Protein AF-A0A9P9CA03-F1 (afdb_monomer_lite)

Secondary structure (DSSP, 8-state):
--S-HHHHHHH-HHHHHHHHHH-SSHHHHSTT-TT-GGGS--SSS---------------S--TT--SS-----SS---------PBPTTSSBP-----PPPGGGHHHHHHHHHH-TTT---TTS-TTTTT-----HHHHHHHHHHH-----

pLDDT: mean 77.05, std 15.57, range [39.84, 95.94]

Sequence (152 aa):
DWPDNESLMDHCGPEWQDFVNLLPCPSLTRSDGSLNMSHMPIASTAKFEPQPSISYVCITLDIQTKGTVRLRMDVLYTISIMQYASNLPDGTKGGAVWDVFMRQDVPKLRKFMRQSKALRTGKTKDPITEQSHYISSDLICALHDSKGIRPY

Structure (mmCIF, N/CA/C/O backbone):
data_AF-A0A9P9CA03-F1
#
_entry.id   AF-A0A9P9CA03-F1
#
loop_
_atom_site.group_PDB
_atom_site.id
_atom_site.type_symbol
_atom_site.label_atom_id
_atom_site.label_alt_id
_atom_site.label_comp_id
_atom_site.label_asym_id
_atom_site.label_entity_id
_atom_site.label_seq_id
_atom_site.pdbx_PDB_ins_code
_atom_site.Cartn_x
_atom_site.Cartn_y
_atom_site.Cartn_z
_atom_site.occupancy
_atom_site.B_iso_or_equiv
_atom_site.auth_seq_id
_atom_site.auth_comp_id
_atom_site.auth_asym_id
_atom_site.auth_atom_id
_atom_site.pdbx_PDB_model_num
ATOM 1 N N . ASP A 1 1 ? 15.374 2.381 4.016 1.00 56.56 1 ASP A N 1
ATOM 2 C CA . ASP A 1 1 ? 15.480 2.091 2.579 1.00 56.56 1 ASP A CA 1
ATOM 3 C C . ASP A 1 1 ? 16.944 1.880 2.264 1.00 56.56 1 ASP A C 1
ATOM 5 O O . ASP A 1 1 ? 17.760 2.616 2.793 1.00 56.56 1 ASP A O 1
ATOM 9 N N . TRP A 1 2 ? 17.279 0.789 1.586 1.00 55.16 2 TRP A N 1
ATOM 10 C CA . TRP A 1 2 ? 18.653 0.445 1.211 1.00 55.16 2 TRP A CA 1
ATOM 11 C C . TRP A 1 2 ? 18.587 -0.289 -0.133 1.00 55.16 2 TRP A C 1
ATOM 13 O O . TRP A 1 2 ? 17.789 -1.230 -0.225 1.00 55.16 2 TRP A O 1
ATOM 23 N N . PRO A 1 3 ? 19.402 0.057 -1.146 1.00 58.31 3 PRO A N 1
ATOM 24 C CA . PRO A 1 3 ? 20.380 1.152 -1.175 1.00 58.31 3 PRO A CA 1
ATOM 25 C C . PRO A 1 3 ? 19.739 2.540 -1.043 1.00 58.31 3 PRO A C 1
ATOM 27 O O . PRO A 1 3 ? 18.543 2.693 -1.291 1.00 58.31 3 PRO A O 1
ATOM 30 N N . ASP A 1 4 ? 20.529 3.541 -0.655 1.00 61.12 4 ASP A N 1
ATOM 31 C CA . ASP A 1 4 ? 20.095 4.940 -0.731 1.00 61.12 4 ASP A CA 1
ATOM 32 C C . ASP A 1 4 ? 19.839 5.321 -2.201 1.00 61.12 4 ASP A C 1
ATOM 34 O O . ASP A 1 4 ? 20.507 4.820 -3.106 1.00 61.12 4 ASP A O 1
ATOM 38 N N . ASN A 1 5 ? 18.871 6.203 -2.464 1.00 56.81 5 ASN A N 1
ATOM 39 C CA . ASN A 1 5 ? 18.406 6.496 -3.831 1.00 56.81 5 ASN A CA 1
ATOM 40 C C . ASN A 1 5 ? 19.532 6.977 -4.769 1.00 56.81 5 ASN A C 1
ATOM 42 O O . ASN A 1 5 ? 19.585 6.555 -5.922 1.00 56.81 5 ASN A O 1
ATOM 46 N N . GLU A 1 6 ? 20.455 7.805 -4.263 1.00 56.81 6 GLU A N 1
ATOM 47 C CA . GLU A 1 6 ? 21.651 8.246 -5.004 1.00 56.81 6 GLU A CA 1
ATOM 48 C C . GLU A 1 6 ? 22.592 7.068 -5.299 1.00 56.81 6 GLU A C 1
ATOM 50 O O . GLU A 1 6 ? 23.147 6.948 -6.386 1.00 56.81 6 GLU A O 1
ATOM 55 N N . SER A 1 7 ? 22.696 6.115 -4.370 1.00 55.41 7 SER A N 1
ATOM 56 C CA . SER A 1 7 ? 23.502 4.909 -4.547 1.00 55.41 7 SER A CA 1
ATOM 57 C C . SER A 1 7 ? 22.924 3.974 -5.611 1.00 55.41 7 SER A C 1
ATOM 59 O O . SER A 1 7 ? 23.697 3.294 -6.278 1.00 55.41 7 SER A O 1
ATOM 61 N N . LEU A 1 8 ? 21.606 3.927 -5.795 1.00 61.00 8 LEU A N 1
ATOM 62 C CA . LEU A 1 8 ? 20.957 2.944 -6.664 1.00 61.00 8 LEU A CA 1
ATOM 63 C C . LEU A 1 8 ? 21.143 3.259 -8.151 1.00 61.00 8 LEU A C 1
ATOM 65 O O . LEU A 1 8 ? 21.479 2.368 -8.930 1.00 61.00 8 LEU A O 1
ATOM 69 N N . MET A 1 9 ? 20.977 4.529 -8.531 1.00 60.03 9 MET A N 1
ATOM 70 C CA . MET A 1 9 ? 21.246 4.981 -9.899 1.00 60.03 9 MET A CA 1
ATOM 71 C C . MET A 1 9 ? 22.737 4.908 -10.238 1.00 60.03 9 MET A C 1
ATOM 73 O O . MET A 1 9 ? 23.090 4.470 -11.332 1.00 60.03 9 MET A O 1
ATOM 77 N N . ASP A 1 10 ? 23.600 5.291 -9.294 1.00 64.25 10 ASP A N 1
ATOM 78 C CA . ASP A 1 10 ? 25.041 5.383 -9.536 1.00 64.25 10 ASP A CA 1
ATOM 79 C C . ASP A 1 10 ? 25.746 4.017 -9.502 1.00 64.25 10 ASP A C 1
ATOM 81 O O . ASP A 1 10 ? 26.707 3.806 -10.242 1.00 64.25 10 ASP A O 1
ATOM 85 N N . HIS A 1 11 ? 25.286 3.070 -8.672 1.00 61.50 11 HIS A N 1
ATOM 86 C CA . HIS A 1 11 ? 25.955 1.772 -8.489 1.00 61.50 11 HIS A CA 1
ATOM 87 C C . HIS A 1 11 ? 25.301 0.614 -9.257 1.00 61.50 11 HIS A C 1
ATOM 89 O O . HIS A 1 11 ? 25.968 -0.393 -9.487 1.00 61.50 11 HIS A O 1
ATOM 95 N N . CYS A 1 12 ? 24.031 0.729 -9.663 1.00 61.97 12 CYS A N 1
ATOM 96 C CA . CYS A 1 12 ? 23.262 -0.359 -10.284 1.00 61.97 12 CYS A CA 1
ATOM 97 C C . CYS A 1 12 ? 22.637 0.072 -11.623 1.00 61.97 12 CYS A C 1
ATOM 99 O O . CYS A 1 12 ? 21.460 -0.168 -11.876 1.00 61.97 12 CYS A O 1
ATOM 101 N N . GLY A 1 13 ? 23.406 0.767 -12.469 1.00 68.06 13 GLY A N 1
ATOM 102 C CA . GLY A 1 13 ? 22.923 1.363 -13.724 1.00 68.06 13 GLY A CA 1
ATOM 103 C C . GLY A 1 13 ? 22.133 0.413 -14.651 1.00 68.06 13 GLY A C 1
ATOM 104 O O . GLY A 1 13 ? 21.046 0.794 -15.095 1.00 68.06 13 GLY A O 1
ATOM 105 N N . PRO A 1 14 ? 22.614 -0.812 -14.948 1.00 74.06 14 PRO A N 1
ATOM 106 C CA . PRO A 1 14 ? 21.862 -1.782 -15.749 1.00 74.06 14 PRO A CA 1
ATOM 107 C C . PRO A 1 14 ? 20.566 -2.249 -15.069 1.00 74.06 14 PRO A C 1
ATOM 109 O O . PRO A 1 14 ? 19.503 -2.221 -15.686 1.00 74.06 14 PRO A O 1
ATOM 112 N N . GLU A 1 15 ? 20.628 -2.609 -13.786 1.00 73.06 15 GLU A N 1
ATOM 113 C CA . GLU A 1 15 ? 19.476 -3.089 -13.014 1.00 73.06 15 GLU A CA 1
ATOM 114 C C . GLU A 1 15 ? 18.417 -1.991 -12.830 1.00 73.06 15 GLU A C 1
ATOM 116 O O . GLU A 1 15 ? 17.213 -2.257 -12.827 1.00 73.06 15 GLU A O 1
ATOM 121 N N . TRP A 1 16 ? 18.859 -0.738 -12.726 1.00 73.94 16 TRP A N 1
ATOM 122 C CA . TRP A 1 16 ? 18.004 0.441 -12.706 1.00 73.94 16 TRP A CA 1
ATOM 123 C C . TRP A 1 16 ? 17.227 0.591 -14.015 1.00 73.94 16 TRP A C 1
ATOM 125 O O . TRP A 1 16 ? 16.009 0.789 -14.001 1.00 73.94 16 TRP A O 1
ATOM 135 N N . GLN A 1 17 ? 17.907 0.458 -15.156 1.00 77.31 17 GLN A N 1
ATOM 136 C CA . GLN A 1 17 ? 17.260 0.566 -16.459 1.00 77.31 17 GLN A CA 1
ATOM 137 C C . GLN A 1 17 ? 16.245 -0.561 -16.683 1.00 77.31 17 GLN A C 1
ATOM 139 O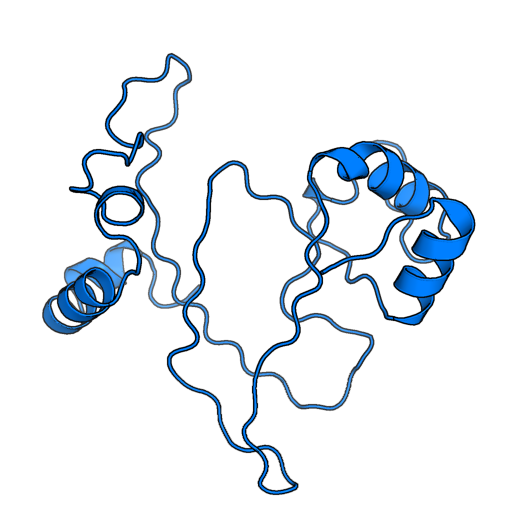 O . GLN A 1 17 ? 15.159 -0.307 -17.214 1.00 77.31 17 GLN A O 1
ATOM 144 N N . ASP A 1 18 ? 16.560 -1.776 -16.234 1.00 81.94 18 ASP A N 1
ATOM 145 C CA . ASP A 1 18 ? 15.637 -2.910 -16.264 1.00 81.94 18 ASP A CA 1
ATOM 146 C C . ASP A 1 18 ? 14.408 -2.655 -15.385 1.00 81.94 18 ASP A C 1
ATOM 148 O O . ASP A 1 18 ? 13.279 -2.850 -15.837 1.00 81.94 18 ASP A O 1
ATOM 152 N N . PHE A 1 19 ? 14.590 -2.121 -14.174 1.00 78.81 19 PHE A N 1
ATOM 153 C CA . PHE A 1 19 ? 13.473 -1.727 -13.312 1.00 78.81 19 PHE A CA 1
ATOM 154 C C . PHE A 1 19 ? 12.575 -0.666 -13.966 1.00 78.81 19 PHE A C 1
ATOM 156 O O . PHE A 1 19 ? 11.353 -0.821 -13.987 1.00 78.81 19 PHE A O 1
ATOM 163 N N . VAL A 1 20 ? 13.157 0.386 -14.550 1.00 79.56 20 VAL A N 1
ATOM 164 C CA . VAL A 1 20 ? 12.403 1.432 -15.265 1.00 79.56 20 VAL A CA 1
ATOM 165 C C . VAL A 1 20 ? 11.627 0.848 -16.450 1.00 79.56 20 VAL A C 1
ATOM 167 O O . VAL A 1 20 ? 10.501 1.268 -16.725 1.00 79.56 20 VAL A O 1
ATOM 170 N N . ASN A 1 21 ? 12.197 -0.137 -17.145 1.00 84.19 21 ASN A N 1
ATOM 171 C CA . ASN A 1 21 ? 11.536 -0.828 -18.251 1.00 84.19 21 ASN A CA 1
ATOM 172 C C . ASN A 1 21 ? 10.411 -1.770 -17.788 1.00 84.19 21 ASN A C 1
ATOM 174 O O . ASN A 1 21 ? 9.487 -2.024 -18.560 1.00 84.19 21 ASN A O 1
ATOM 178 N N . LEU A 1 22 ? 10.450 -2.248 -16.541 1.00 85.00 22 LEU A N 1
ATOM 179 C CA . LEU A 1 22 ? 9.394 -3.062 -15.929 1.00 85.00 22 LEU A CA 1
ATOM 180 C C . LEU A 1 22 ? 8.194 -2.244 -15.431 1.00 85.00 22 LEU A C 1
ATOM 182 O O . LEU A 1 22 ? 7.159 -2.831 -15.105 1.00 85.00 22 LEU A O 1
ATOM 186 N N . LEU A 1 23 ? 8.301 -0.912 -15.351 1.00 84.38 23 LEU A N 1
ATOM 187 C CA . LEU A 1 23 ? 7.209 -0.076 -14.856 1.00 84.38 23 LEU A CA 1
ATOM 188 C C . LEU A 1 23 ? 5.956 -0.225 -15.745 1.00 84.38 23 LEU A C 1
ATOM 190 O O . LEU A 1 23 ? 6.016 0.015 -16.955 1.00 84.38 23 LEU A O 1
ATOM 194 N N . PRO A 1 24 ? 4.790 -0.575 -15.167 1.00 87.12 24 PRO A N 1
ATOM 195 C CA . PRO A 1 24 ? 3.549 -0.663 -15.927 1.00 87.12 24 PRO A CA 1
ATOM 196 C C . PRO A 1 24 ? 3.110 0.730 -16.381 1.00 87.12 24 PRO A C 1
ATOM 198 O O . PRO A 1 24 ? 3.437 1.719 -15.734 1.00 87.12 24 PRO A O 1
ATOM 201 N N . CYS A 1 25 ? 2.319 0.829 -17.452 1.00 88.56 25 CYS A N 1
ATOM 202 C CA . CYS A 1 25 ? 1.779 2.108 -17.943 1.00 88.56 25 CYS A CA 1
ATOM 203 C C . CYS A 1 25 ? 2.855 3.212 -18.094 1.00 88.56 25 CYS A C 1
ATOM 205 O O . CYS A 1 25 ? 2.749 4.260 -17.451 1.00 88.56 25 CYS A O 1
ATOM 207 N N . PRO A 1 26 ? 3.879 3.013 -18.944 1.00 87.25 26 PRO A N 1
ATOM 208 C CA . PRO A 1 26 ? 5.080 3.855 -19.000 1.00 87.25 26 PRO A CA 1
ATOM 209 C C . PRO A 1 26 ? 4.800 5.346 -19.217 1.00 87.25 26 PRO A C 1
ATOM 211 O O . PRO A 1 26 ? 5.530 6.187 -18.705 1.00 87.25 26 PRO A O 1
ATOM 214 N N . SER A 1 27 ? 3.711 5.690 -19.912 1.00 88.19 27 SER A N 1
ATOM 215 C CA . SER A 1 27 ? 3.287 7.079 -20.107 1.00 88.19 27 SER A CA 1
ATOM 216 C C . SER A 1 27 ? 2.977 7.813 -18.800 1.00 88.19 27 SER A C 1
ATOM 218 O O . SER A 1 27 ? 3.085 9.031 -18.768 1.00 88.19 27 SER A O 1
ATOM 220 N N . LEU A 1 28 ? 2.568 7.103 -17.746 1.00 84.00 28 LEU A N 1
ATOM 221 C CA . LEU A 1 28 ? 2.234 7.672 -16.438 1.00 84.00 28 LEU A CA 1
ATOM 222 C C . LEU A 1 28 ? 3.374 7.518 -15.422 1.00 84.00 28 LEU A C 1
ATOM 224 O O . LEU A 1 28 ? 3.518 8.352 -14.535 1.00 84.00 28 LEU A O 1
ATOM 228 N N . THR A 1 29 ? 4.138 6.431 -15.515 1.00 81.69 29 THR A N 1
ATOM 229 C CA . THR A 1 29 ? 4.960 5.924 -14.405 1.00 81.69 29 THR A CA 1
ATOM 230 C C . THR A 1 29 ? 6.445 6.180 -14.577 1.00 81.69 29 THR A C 1
ATOM 232 O O . THR A 1 29 ? 7.148 6.361 -13.584 1.00 81.69 29 THR A O 1
ATOM 235 N N . ARG A 1 30 ? 6.930 6.231 -15.821 1.00 80.31 30 ARG A N 1
ATOM 236 C CA . ARG A 1 30 ? 8.317 6.594 -16.099 1.00 80.31 30 ARG A CA 1
ATOM 237 C C . ARG A 1 30 ? 8.499 8.094 -15.954 1.00 80.31 30 ARG A C 1
ATOM 239 O O . ARG A 1 30 ? 7.563 8.871 -16.153 1.00 80.31 30 ARG A O 1
ATOM 246 N N . SER A 1 31 ? 9.723 8.506 -15.641 1.00 75.25 31 SER A N 1
ATOM 247 C CA . SER A 1 31 ? 10.077 9.922 -15.627 1.00 75.25 31 SER A CA 1
ATOM 248 C C . SER A 1 31 ? 9.821 10.545 -16.997 1.00 75.25 31 SER A C 1
ATOM 250 O O . SER A 1 31 ? 9.145 11.550 -17.057 1.00 75.25 31 SER A O 1
ATOM 252 N N . ASP A 1 32 ? 10.220 9.922 -18.105 1.00 79.94 32 ASP A N 1
ATOM 253 C CA . ASP A 1 32 ? 9.973 10.393 -19.483 1.00 79.94 32 ASP A CA 1
ATOM 254 C C . ASP A 1 32 ? 8.518 10.229 -19.985 1.00 79.94 32 ASP A C 1
ATOM 256 O O . ASP A 1 32 ? 8.225 10.501 -21.152 1.00 79.94 32 ASP A O 1
ATOM 260 N N . GLY A 1 33 ? 7.589 9.801 -19.126 1.00 83.38 33 GLY A N 1
ATOM 261 C CA . GLY A 1 33 ? 6.193 9.569 -19.480 1.00 83.38 33 GLY A CA 1
ATOM 262 C C . GLY A 1 33 ? 5.425 10.858 -19.794 1.00 83.38 33 GLY A C 1
ATOM 263 O O . GLY A 1 33 ? 5.444 11.817 -19.026 1.00 83.38 33 GLY A O 1
ATOM 264 N N . SER A 1 34 ? 4.671 10.869 -20.898 1.00 87.50 34 SER A N 1
ATOM 265 C CA . SER A 1 34 ? 3.904 12.042 -21.354 1.00 87.50 34 SER A CA 1
ATOM 266 C C . SER A 1 34 ? 2.780 12.493 -20.411 1.00 87.50 34 SER A C 1
ATOM 268 O O . SER A 1 34 ? 2.346 13.640 -20.480 1.00 87.50 34 SER A O 1
ATOM 270 N N . LEU A 1 35 ? 2.295 11.601 -19.546 1.00 84.50 35 LEU A N 1
ATOM 271 C CA . LEU A 1 35 ? 1.275 11.869 -18.530 1.00 84.50 35 LEU A CA 1
ATOM 272 C C . LEU A 1 35 ? 1.878 12.018 -17.126 1.00 84.50 35 LEU A C 1
ATOM 274 O O . LEU A 1 35 ? 1.138 12.263 -16.170 1.00 84.50 35 LEU A O 1
ATOM 278 N N . ASN A 1 36 ? 3.198 11.875 -16.980 1.00 80.00 36 ASN A N 1
ATOM 279 C CA . ASN A 1 36 ? 3.869 12.117 -15.715 1.00 80.00 36 ASN A CA 1
ATOM 280 C C . ASN A 1 36 ? 4.043 13.627 -15.498 1.00 80.00 36 ASN A C 1
ATOM 282 O O . ASN A 1 36 ? 4.768 14.315 -16.216 1.00 80.00 36 ASN A O 1
ATOM 286 N N . MET A 1 37 ? 3.368 14.150 -14.476 1.00 75.06 37 MET A N 1
ATOM 287 C CA . MET A 1 37 ? 3.373 15.579 -14.159 1.00 75.06 37 MET A CA 1
ATOM 288 C C . MET A 1 37 ? 4.585 16.023 -13.330 1.00 75.06 37 MET A C 1
ATOM 290 O O . MET A 1 37 ? 4.636 17.187 -12.940 1.00 75.06 37 MET A O 1
ATOM 294 N N . SER A 1 38 ? 5.566 15.152 -13.067 1.00 68.56 38 SER A N 1
ATOM 295 C CA . SER A 1 38 ? 6.783 15.525 -12.326 1.00 68.56 38 SER A CA 1
ATOM 296 C C . SER A 1 38 ? 7.576 16.656 -12.993 1.00 68.56 38 SER A C 1
ATOM 298 O O . SER A 1 38 ? 8.285 17.390 -12.313 1.00 68.56 38 SER A O 1
ATOM 300 N N . HIS A 1 39 ? 7.431 16.831 -14.311 1.00 63.28 39 HIS A N 1
ATOM 301 C CA . HIS A 1 39 ? 8.085 17.902 -15.080 1.00 63.28 39 HIS A CA 1
ATOM 302 C C . HIS A 1 39 ? 7.356 19.243 -15.040 1.00 63.28 39 HIS A C 1
ATOM 304 O O . HIS A 1 39 ? 7.875 20.240 -15.543 1.00 63.28 39 HIS A O 1
ATOM 310 N N . MET A 1 40 ? 6.140 19.285 -14.494 1.00 61.91 40 MET A N 1
ATOM 311 C CA . MET A 1 40 ? 5.358 20.515 -14.452 1.00 61.91 40 MET A CA 1
ATOM 312 C C . MET A 1 40 ? 5.898 21.429 -13.346 1.00 61.91 40 MET A C 1
ATOM 314 O O . MET A 1 40 ? 5.993 20.998 -12.194 1.00 61.91 40 MET A O 1
ATOM 318 N N . PRO A 1 41 ? 6.211 22.705 -13.638 1.00 57.69 41 PRO A N 1
ATOM 319 C CA . PRO A 1 41 ? 6.575 23.668 -12.609 1.00 57.69 41 PRO A CA 1
ATOM 320 C C . PRO A 1 41 ? 5.329 24.008 -11.780 1.00 57.69 41 PRO A C 1
ATOM 322 O O . PRO A 1 41 ? 4.576 24.928 -12.091 1.00 57.69 41 PRO A O 1
ATOM 325 N N . ILE A 1 42 ? 5.074 23.234 -10.725 1.00 58.34 42 ILE A N 1
ATOM 326 C CA . ILE A 1 42 ? 4.019 23.531 -9.754 1.00 58.34 42 ILE A CA 1
ATOM 327 C C . ILE A 1 42 ? 4.540 24.617 -8.804 1.00 58.34 42 ILE A C 1
ATOM 329 O O . ILE A 1 42 ? 5.660 24.541 -8.306 1.00 58.34 42 ILE A O 1
ATOM 333 N N . ALA A 1 43 ? 3.708 25.626 -8.530 1.00 50.09 43 ALA A N 1
ATOM 334 C CA . ALA A 1 43 ? 4.030 26.839 -7.767 1.00 50.09 43 ALA A CA 1
ATOM 335 C C . ALA A 1 43 ? 4.449 26.632 -6.287 1.00 50.09 43 ALA A C 1
ATOM 337 O O . ALA A 1 43 ? 4.596 27.606 -5.553 1.00 50.09 43 ALA A O 1
ATOM 338 N N . SER A 1 44 ? 4.657 25.397 -5.822 1.00 49.59 44 SER A N 1
ATOM 339 C CA . SER A 1 44 ? 5.028 25.069 -4.442 1.00 49.59 44 SER A CA 1
ATOM 340 C C . SER A 1 44 ? 6.342 24.279 -4.383 1.00 49.59 44 SER A C 1
ATOM 342 O O . SER A 1 44 ? 6.328 23.054 -4.347 1.00 49.59 44 SER A O 1
ATOM 344 N N . THR A 1 45 ? 7.461 25.006 -4.431 1.00 43.66 45 THR A N 1
ATOM 345 C CA . THR A 1 45 ? 8.758 24.812 -3.728 1.00 43.66 45 THR A CA 1
ATOM 346 C C . THR A 1 45 ? 9.409 23.432 -3.508 1.00 43.66 45 THR A C 1
ATOM 348 O O . THR A 1 45 ? 10.474 23.394 -2.898 1.00 43.66 45 THR A O 1
ATOM 351 N N . ALA A 1 46 ? 8.912 22.315 -4.027 1.00 48.91 46 ALA A N 1
ATOM 352 C CA . ALA A 1 46 ? 9.602 21.030 -3.944 1.00 48.91 46 ALA A CA 1
ATOM 353 C C . ALA A 1 46 ? 9.776 20.444 -5.344 1.00 48.91 46 ALA A C 1
ATOM 355 O O . ALA A 1 46 ? 8.799 20.145 -6.029 1.00 48.91 46 ALA A O 1
ATOM 356 N N . LYS A 1 47 ? 11.034 20.277 -5.772 1.00 46.03 47 LYS A N 1
ATOM 357 C CA . LYS A 1 47 ? 11.364 19.376 -6.878 1.00 46.03 47 LYS A CA 1
ATOM 358 C C . LYS A 1 47 ? 10.922 17.978 -6.451 1.00 46.03 47 LYS A C 1
ATOM 360 O O . LYS A 1 47 ? 11.575 17.350 -5.623 1.00 46.03 47 LYS A O 1
ATOM 365 N N . PHE A 1 48 ? 9.783 17.527 -6.956 1.00 52.28 48 PHE A N 1
ATOM 366 C CA . PHE A 1 48 ? 9.319 16.163 -6.755 1.00 52.28 48 PHE A CA 1
ATOM 367 C C . PHE A 1 48 ? 9.920 15.297 -7.853 1.00 52.28 48 PHE A C 1
ATOM 369 O O . PHE A 1 48 ? 9.275 14.992 -8.853 1.00 52.28 48 PHE A O 1
ATOM 376 N N . GLU A 1 49 ? 11.188 14.935 -7.679 1.00 51.88 49 GLU A N 1
ATOM 377 C CA . GLU A 1 49 ? 11.746 13.829 -8.445 1.00 51.88 49 GLU A CA 1
ATOM 378 C C . GLU A 1 49 ? 11.102 12.531 -7.934 1.00 51.88 49 GLU A C 1
ATOM 380 O O . GLU A 1 49 ? 11.011 12.341 -6.715 1.00 51.88 49 GLU A O 1
ATOM 385 N N . PRO A 1 50 ? 10.590 11.656 -8.819 1.00 49.78 50 PRO A N 1
ATOM 386 C CA . PRO A 1 50 ? 10.139 10.331 -8.423 1.00 49.78 50 PRO A CA 1
ATOM 387 C C . PRO A 1 50 ? 11.302 9.620 -7.730 1.00 49.78 50 PRO A C 1
ATOM 389 O O . PRO A 1 50 ? 12.322 9.363 -8.361 1.00 49.78 50 PRO A O 1
ATOM 392 N N . GLN A 1 51 ? 11.171 9.346 -6.433 1.00 55.31 51 GLN A N 1
ATOM 393 C CA . GLN A 1 51 ? 12.210 8.669 -5.662 1.00 55.31 51 GLN A CA 1
ATOM 394 C C . GLN A 1 51 ? 11.916 7.165 -5.640 1.00 55.31 51 GLN A C 1
ATOM 396 O O . GLN A 1 51 ? 11.003 6.738 -4.928 1.00 55.31 51 GLN A O 1
ATOM 401 N N . PRO A 1 52 ? 12.628 6.354 -6.436 1.00 52.16 52 PRO A N 1
ATOM 402 C CA . PRO A 1 52 ? 12.489 4.904 -6.414 1.00 52.16 52 PRO A CA 1
ATOM 403 C C . PRO A 1 52 ? 13.040 4.340 -5.101 1.00 52.16 52 PRO A C 1
ATOM 405 O O . PRO A 1 52 ? 14.242 4.186 -4.940 1.00 52.16 52 PRO A O 1
ATOM 408 N N . SER A 1 53 ? 12.177 3.986 -4.155 1.00 47.47 53 SER A N 1
ATOM 409 C CA . SER A 1 53 ? 12.619 3.271 -2.956 1.00 47.47 53 SER A CA 1
ATOM 410 C C . SER A 1 53 ? 12.605 1.763 -3.203 1.00 47.47 53 SER A C 1
ATOM 412 O O . SER A 1 53 ? 11.541 1.193 -3.465 1.00 47.47 53 SER A O 1
ATOM 414 N N . ILE A 1 54 ? 13.752 1.096 -3.057 1.00 50.41 54 ILE A N 1
ATOM 415 C CA . ILE A 1 54 ? 13.787 -0.358 -2.863 1.00 50.41 54 ILE A CA 1
ATOM 416 C C . ILE A 1 54 ? 13.732 -0.629 -1.360 1.00 50.41 54 ILE A C 1
ATOM 418 O O . ILE A 1 54 ? 14.615 -0.237 -0.595 1.00 50.41 54 ILE A O 1
ATOM 422 N N . SER A 1 55 ? 12.675 -1.312 -0.930 1.00 46.78 55 SER A N 1
ATOM 423 C CA . SER A 1 55 ? 12.523 -1.741 0.456 1.00 46.78 55 SER A CA 1
ATOM 424 C C . SER A 1 55 ? 12.602 -3.263 0.517 1.00 46.78 55 SER A C 1
ATOM 426 O O . SER A 1 55 ? 11.754 -3.968 -0.029 1.00 46.78 55 SER A O 1
ATOM 428 N N . TYR A 1 56 ? 13.613 -3.778 1.213 1.00 42.06 56 TYR A N 1
ATOM 429 C CA . TYR A 1 56 ? 13.668 -5.187 1.585 1.00 42.06 56 TYR A CA 1
ATOM 430 C C . TYR A 1 56 ? 12.721 -5.419 2.755 1.00 42.06 56 TYR A C 1
ATOM 432 O O . TYR A 1 56 ? 12.963 -4.972 3.877 1.00 42.06 56 TYR A O 1
ATOM 440 N N . VAL A 1 57 ? 11.625 -6.116 2.484 1.00 49.53 57 VAL A N 1
ATOM 441 C CA . VAL A 1 57 ? 10.665 -6.510 3.506 1.00 49.53 57 VAL A CA 1
ATOM 442 C C . VAL A 1 57 ? 10.919 -7.969 3.875 1.00 49.53 57 VAL A C 1
ATOM 444 O O . VAL A 1 57 ? 10.553 -8.878 3.139 1.00 49.53 57 VAL A O 1
ATOM 447 N N . CYS A 1 58 ? 11.552 -8.188 5.027 1.00 39.84 58 CYS A N 1
ATOM 448 C CA . CYS A 1 58 ? 11.659 -9.503 5.650 1.00 39.84 58 CYS A CA 1
ATOM 449 C C . CYS A 1 58 ? 10.743 -9.521 6.875 1.00 39.84 58 CYS A C 1
ATOM 451 O O . CYS A 1 58 ? 10.979 -8.782 7.832 1.00 39.84 58 CYS A O 1
ATOM 453 N N . ILE A 1 59 ? 9.685 -10.332 6.842 1.00 51.97 59 ILE A N 1
ATOM 454 C CA . ILE A 1 59 ? 8.845 -10.573 8.019 1.00 51.97 59 ILE A CA 1
ATOM 455 C C . ILE A 1 59 ? 8.755 -12.065 8.250 1.00 51.97 59 ILE A C 1
ATOM 457 O O . ILE A 1 59 ? 8.407 -12.833 7.355 1.00 51.97 59 ILE A O 1
ATOM 461 N N . THR A 1 60 ? 9.019 -12.453 9.486 1.00 45.88 60 THR A N 1
ATOM 462 C CA . THR A 1 60 ? 8.606 -13.732 10.040 1.00 45.88 60 THR A CA 1
ATOM 463 C C . THR A 1 60 ? 7.090 -13.713 10.260 1.00 45.88 60 THR A C 1
ATOM 465 O O . THR A 1 60 ? 6.555 -12.787 10.863 1.00 45.88 60 THR A O 1
ATOM 468 N N . LEU A 1 61 ? 6.412 -14.743 9.750 1.00 50.41 61 LEU A N 1
ATOM 469 C CA . LEU A 1 61 ? 4.956 -14.956 9.648 1.00 50.41 61 LEU A CA 1
ATOM 470 C C . LEU A 1 61 ? 4.078 -14.679 10.889 1.00 50.41 61 LEU A C 1
ATOM 472 O O . LEU A 1 61 ? 2.858 -14.773 10.794 1.00 50.41 61 LEU A O 1
ATOM 476 N N . ASP A 1 62 ? 4.640 -14.364 12.050 1.00 46.12 62 ASP A N 1
ATOM 477 C CA . ASP A 1 62 ? 4.024 -14.763 13.316 1.00 46.12 62 ASP A CA 1
ATOM 478 C C . ASP A 1 62 ? 3.292 -13.661 14.090 1.00 46.12 62 ASP A C 1
ATOM 480 O O . ASP A 1 62 ? 2.922 -13.850 15.248 1.00 46.12 62 ASP A O 1
ATOM 484 N N . ILE A 1 63 ? 3.066 -12.481 13.500 1.00 53.09 63 ILE A N 1
ATOM 485 C CA . ILE A 1 63 ? 2.374 -11.406 14.222 1.00 53.09 63 ILE A CA 1
ATOM 486 C C . ILE A 1 63 ? 1.360 -10.685 13.327 1.00 53.09 63 ILE A C 1
ATOM 488 O O . ILE A 1 63 ? 1.627 -9.600 12.817 1.00 53.09 63 ILE A O 1
ATOM 492 N N . GLN A 1 64 ? 0.139 -11.233 13.234 1.00 55.06 64 GLN A N 1
ATOM 493 C CA . GLN A 1 64 ? -1.036 -10.599 12.596 1.00 55.06 64 GLN A CA 1
ATOM 494 C C . GLN A 1 64 ? -1.352 -9.181 13.119 1.00 55.06 64 GLN A C 1
ATOM 496 O O . GLN A 1 64 ? -2.148 -8.452 12.532 1.00 55.06 64 GLN A O 1
ATOM 501 N N . THR A 1 65 ? -0.747 -8.772 14.237 1.00 56.28 65 THR A N 1
ATOM 502 C CA . THR A 1 65 ? -0.942 -7.461 14.867 1.00 56.28 65 THR A CA 1
ATOM 503 C C . THR A 1 65 ? 0.151 -6.440 14.534 1.00 56.28 65 THR A C 1
ATOM 505 O O . THR A 1 65 ? 0.035 -5.283 14.941 1.00 56.28 65 THR A O 1
ATOM 508 N N . LYS A 1 66 ? 1.201 -6.820 13.792 1.00 63.84 66 LYS A N 1
ATOM 509 C CA . LYS A 1 66 ? 2.297 -5.922 13.404 1.00 63.84 66 LYS A CA 1
ATOM 510 C C . LYS A 1 66 ? 2.418 -5.849 11.886 1.00 63.84 66 LYS A C 1
ATOM 512 O O . LYS A 1 66 ? 3.005 -6.720 11.259 1.00 63.84 66 LYS A O 1
ATOM 517 N N . GLY A 1 67 ? 1.899 -4.767 11.312 1.00 63.09 67 GLY A N 1
ATOM 518 C CA . GLY A 1 67 ? 2.144 -4.432 9.913 1.00 63.09 67 GLY A CA 1
ATOM 519 C C . GLY A 1 67 ? 3.588 -4.007 9.678 1.00 63.09 67 GLY A C 1
ATOM 520 O O . GLY A 1 67 ? 4.178 -3.285 10.486 1.00 63.09 67 GLY A O 1
ATOM 521 N N . THR A 1 68 ? 4.141 -4.425 8.548 1.00 66.06 68 THR A N 1
ATOM 522 C CA . THR A 1 68 ? 5.462 -4.005 8.067 1.00 66.06 68 THR A CA 1
ATOM 523 C C . THR A 1 68 ? 5.502 -2.554 7.665 1.00 66.06 68 THR A C 1
ATOM 525 O O . THR A 1 68 ? 6.417 -1.824 8.036 1.00 66.06 68 THR A O 1
ATOM 528 N N . VAL A 1 69 ? 4.493 -2.146 6.902 1.00 74.75 69 VAL A N 1
ATOM 529 C CA . VAL A 1 69 ? 4.262 -0.758 6.543 1.00 74.75 69 VAL A CA 1
ATOM 530 C C . VAL A 1 69 ? 3.068 -0.307 7.358 1.00 74.75 69 VAL A C 1
ATOM 532 O O . VAL A 1 69 ? 1.978 -0.872 7.285 1.00 74.75 69 VAL A O 1
ATOM 535 N N . ARG A 1 70 ? 3.308 0.685 8.207 1.00 85.19 70 ARG A N 1
ATOM 536 C CA . ARG A 1 70 ? 2.252 1.304 8.999 1.00 85.19 70 ARG A CA 1
ATOM 537 C C . ARG A 1 70 ? 1.381 2.166 8.095 1.00 85.19 70 ARG A C 1
ATOM 539 O O . ARG A 1 70 ? 1.826 2.626 7.045 1.00 85.19 70 ARG A O 1
ATOM 546 N N . LEU A 1 71 ? 0.147 2.399 8.531 1.00 87.44 71 LEU A N 1
ATOM 547 C CA . LEU A 1 71 ? -0.815 3.220 7.815 1.00 87.44 71 LEU A CA 1
ATOM 548 C C . LEU A 1 71 ? -0.200 4.586 7.504 1.00 87.44 71 LEU A C 1
ATOM 550 O O . LEU A 1 71 ? 0.163 5.337 8.410 1.00 87.44 71 LEU A O 1
ATOM 554 N N . ARG A 1 72 ? -0.123 4.900 6.216 1.00 88.00 72 ARG A N 1
ATOM 555 C CA . ARG A 1 72 ? 0.397 6.156 5.687 1.00 88.00 72 ARG A CA 1
ATOM 556 C C . ARG A 1 72 ? -0.490 6.635 4.549 1.00 88.00 72 ARG A C 1
ATOM 558 O O . ARG A 1 72 ? -1.252 5.864 3.972 1.00 88.00 72 ARG A O 1
ATOM 565 N N . MET A 1 73 ? -0.390 7.922 4.249 1.00 87.50 73 MET A N 1
ATOM 566 C CA . MET A 1 73 ? -1.012 8.524 3.080 1.00 87.50 73 MET A CA 1
ATOM 567 C C . MET A 1 73 ? 0.066 9.283 2.326 1.00 87.50 73 MET A C 1
ATOM 569 O O . MET A 1 73 ? 0.642 10.230 2.864 1.00 87.50 73 MET A O 1
ATOM 573 N N . ASP A 1 74 ? 0.320 8.864 1.096 1.00 81.94 74 ASP A N 1
ATOM 574 C CA . ASP A 1 74 ? 1.283 9.524 0.233 1.00 81.94 74 ASP A CA 1
ATOM 575 C C . ASP A 1 74 ? 0.628 10.697 -0.504 1.00 81.94 74 ASP A C 1
ATOM 577 O O . ASP A 1 74 ? -0.566 10.695 -0.822 1.00 81.94 74 ASP A O 1
ATOM 581 N N . VAL A 1 75 ? 1.412 11.755 -0.708 1.00 78.06 75 VAL A N 1
ATOM 582 C CA . VAL A 1 75 ? 0.967 12.966 -1.417 1.00 78.06 75 VAL A CA 1
ATOM 583 C C . VAL A 1 75 ? 0.955 12.728 -2.928 1.00 78.06 75 VAL A C 1
ATOM 585 O O . VAL A 1 75 ? 0.133 13.305 -3.641 1.00 78.06 75 VAL A O 1
ATOM 588 N N . LEU A 1 76 ? 1.858 11.867 -3.395 1.00 77.62 76 LEU A N 1
ATOM 589 C CA . LEU A 1 76 ? 2.019 11.486 -4.789 1.00 77.62 76 LEU A CA 1
ATOM 590 C C . LEU A 1 76 ? 1.437 10.098 -5.043 1.00 77.62 76 LEU A C 1
ATOM 592 O O . LEU A 1 76 ? 1.264 9.297 -4.126 1.00 77.62 76 LEU A O 1
ATOM 596 N N . TYR A 1 77 ? 1.175 9.808 -6.314 1.00 78.62 77 TYR A N 1
ATOM 597 C CA . TYR A 1 77 ? 0.891 8.447 -6.744 1.00 78.62 77 TYR A CA 1
ATOM 598 C C . TYR A 1 77 ? 2.133 7.573 -6.557 1.00 78.62 77 TYR A C 1
ATOM 600 O O . TYR A 1 77 ? 3.262 8.022 -6.747 1.00 78.62 77 TYR A O 1
ATOM 608 N N . THR A 1 78 ? 1.923 6.318 -6.177 1.00 79.31 78 THR A N 1
ATOM 609 C CA . THR A 1 78 ? 3.002 5.360 -5.934 1.00 79.31 78 THR A CA 1
ATOM 610 C C . THR A 1 78 ? 2.642 4.026 -6.558 1.00 79.31 78 THR A C 1
ATOM 612 O O . THR A 1 78 ? 1.476 3.633 -6.585 1.00 79.31 78 THR A O 1
ATOM 615 N N . ILE A 1 79 ? 3.660 3.343 -7.071 1.00 80.31 79 ILE A N 1
ATOM 616 C CA . ILE A 1 79 ? 3.562 1.988 -7.597 1.00 80.31 79 ILE A CA 1
ATOM 617 C C . ILE A 1 79 ? 4.567 1.138 -6.842 1.00 80.31 79 ILE A C 1
ATOM 619 O O . ILE A 1 79 ? 5.717 1.533 -6.665 1.00 80.31 79 ILE A O 1
ATOM 623 N N . SER A 1 80 ? 4.122 -0.033 -6.400 1.00 83.56 80 SER A N 1
ATOM 624 C CA . SER A 1 80 ? 4.955 -1.003 -5.700 1.00 83.56 80 SER A CA 1
ATOM 625 C C . SER A 1 80 ? 4.975 -2.300 -6.496 1.00 83.56 80 SER A C 1
ATOM 627 O O . SER A 1 80 ? 3.924 -2.851 -6.816 1.00 83.56 80 SER A O 1
ATOM 629 N N . ILE A 1 81 ? 6.176 -2.778 -6.826 1.00 81.75 81 ILE A N 1
ATOM 630 C CA . ILE A 1 81 ? 6.386 -4.012 -7.588 1.00 81.75 81 ILE A CA 1
ATOM 631 C C . ILE A 1 81 ? 7.061 -5.027 -6.668 1.00 81.75 81 ILE A C 1
ATOM 633 O O . ILE A 1 81 ? 8.174 -4.804 -6.194 1.00 81.75 81 ILE A O 1
ATOM 637 N N . MET A 1 82 ? 6.394 -6.156 -6.424 1.00 84.50 82 MET A N 1
ATOM 638 C CA . MET A 1 82 ? 6.983 -7.285 -5.706 1.00 84.50 82 MET A CA 1
ATOM 639 C C . MET A 1 82 ? 7.790 -8.139 -6.685 1.00 84.50 82 MET A C 1
ATOM 641 O O . MET A 1 82 ? 7.222 -8.917 -7.445 1.00 84.50 82 MET A O 1
ATOM 645 N N . GLN A 1 83 ? 9.114 -7.976 -6.675 1.00 80.00 83 GLN A N 1
ATOM 646 C CA . GLN A 1 83 ? 10.006 -8.714 -7.579 1.00 80.00 83 GLN A CA 1
ATOM 647 C C . GLN A 1 83 ? 10.295 -10.142 -7.096 1.00 80.00 83 GLN A C 1
ATOM 649 O O . GLN A 1 83 ? 10.473 -11.050 -7.903 1.00 80.00 83 GLN A O 1
ATOM 654 N N . TYR A 1 84 ? 10.327 -10.348 -5.778 1.00 82.88 84 TYR A N 1
ATOM 655 C CA . TYR A 1 84 ? 10.609 -11.642 -5.168 1.00 82.88 84 TYR A CA 1
ATOM 656 C C . TYR A 1 84 ? 9.742 -11.869 -3.930 1.00 82.88 84 TYR A C 1
ATOM 658 O O . TYR A 1 84 ? 9.541 -10.959 -3.125 1.00 82.88 84 TYR A O 1
ATOM 666 N N . ALA A 1 85 ? 9.279 -13.106 -3.768 1.00 86.75 85 ALA A N 1
ATOM 667 C CA . ALA A 1 85 ? 8.659 -13.602 -2.551 1.00 86.75 85 ALA A CA 1
ATOM 668 C C . ALA A 1 85 ? 9.123 -15.042 -2.315 1.00 86.75 85 ALA A C 1
ATOM 670 O O . ALA A 1 85 ? 9.042 -15.880 -3.216 1.00 86.75 85 ALA A O 1
ATOM 671 N N . SER A 1 86 ? 9.613 -15.335 -1.110 1.00 85.38 86 SER A N 1
ATOM 672 C CA . SER A 1 86 ? 9.939 -16.705 -0.717 1.00 85.38 86 SER A CA 1
ATOM 673 C C . SER A 1 86 ? 8.668 -17.513 -0.472 1.00 85.38 86 SER A C 1
ATOM 675 O O . SER A 1 86 ? 7.629 -16.959 -0.109 1.00 85.38 86 SER A O 1
ATOM 677 N N . ASN A 1 87 ? 8.756 -18.834 -0.610 1.00 87.38 87 ASN A N 1
ATOM 678 C CA . ASN A 1 87 ? 7.660 -19.712 -0.212 1.00 87.38 87 ASN A CA 1
ATOM 679 C C . ASN A 1 87 ? 7.439 -19.656 1.307 1.00 87.38 87 ASN A C 1
ATOM 681 O O . ASN A 1 87 ? 8.381 -19.472 2.083 1.00 87.38 87 ASN A O 1
ATOM 685 N N . LEU A 1 88 ? 6.186 -19.823 1.716 1.00 83.94 88 LEU A N 1
ATOM 686 C CA . LEU A 1 88 ? 5.794 -20.021 3.105 1.00 83.94 88 LEU A CA 1
ATOM 687 C C . LEU A 1 88 ? 6.181 -21.446 3.562 1.00 83.94 88 LEU A C 1
ATOM 689 O O . LEU A 1 88 ? 6.439 -22.311 2.720 1.00 83.94 88 LEU A O 1
ATOM 693 N N . PRO A 1 89 ? 6.216 -21.728 4.881 1.00 85.19 89 PRO A N 1
ATOM 694 C CA . PRO A 1 89 ? 6.564 -23.052 5.405 1.00 85.19 89 PRO A CA 1
ATOM 695 C C . PRO A 1 89 ? 5.689 -24.201 4.882 1.00 85.19 89 PRO A C 1
ATOM 697 O O . PRO A 1 89 ? 6.145 -25.339 4.835 1.00 85.19 89 PRO A O 1
ATOM 700 N N . ASP A 1 90 ? 4.453 -23.910 4.473 1.00 87.56 90 ASP A N 1
ATOM 701 C CA . ASP A 1 90 ? 3.522 -24.874 3.872 1.00 87.56 90 ASP A CA 1
ATOM 702 C C . ASP A 1 90 ? 3.773 -25.127 2.369 1.00 87.56 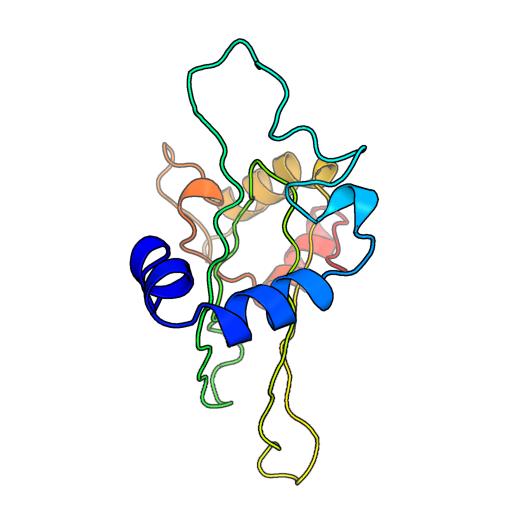90 ASP A C 1
ATOM 704 O O . ASP A 1 90 ? 3.047 -25.889 1.732 1.00 87.56 90 ASP A O 1
ATOM 708 N N . GLY A 1 91 ? 4.803 -24.501 1.793 1.00 87.44 91 GLY A N 1
ATOM 709 C CA . GLY A 1 91 ? 5.178 -24.626 0.386 1.00 87.44 91 GLY A CA 1
ATOM 710 C C . GLY A 1 91 ? 4.401 -23.714 -0.565 1.00 87.44 91 GLY A C 1
ATOM 711 O O . GLY A 1 91 ? 4.705 -23.698 -1.759 1.00 87.44 91 GLY A O 1
ATOM 712 N N . THR A 1 92 ? 3.432 -22.935 -0.078 1.00 87.69 92 THR A N 1
ATOM 713 C CA . THR A 1 92 ? 2.718 -21.952 -0.904 1.00 87.69 92 THR A CA 1
ATOM 714 C C . THR A 1 92 ? 3.582 -20.717 -1.174 1.00 87.69 92 THR A C 1
ATOM 716 O O . THR A 1 92 ? 4.543 -20.438 -0.457 1.00 87.69 92 THR A O 1
ATOM 719 N N . LYS A 1 93 ? 3.278 -19.962 -2.239 1.00 85.31 93 LYS A N 1
ATOM 720 C CA . LYS A 1 93 ? 4.008 -18.721 -2.544 1.00 85.31 93 LYS A CA 1
ATOM 721 C C . LYS A 1 93 ? 3.693 -17.660 -1.492 1.00 85.31 93 LYS A C 1
ATOM 723 O O . LYS A 1 93 ? 2.524 -17.364 -1.253 1.00 85.31 93 LYS A O 1
ATOM 728 N N . GLY A 1 94 ? 4.731 -17.061 -0.910 1.00 85.62 94 GLY A N 1
ATOM 729 C CA . GLY A 1 94 ? 4.575 -15.906 -0.036 1.00 85.62 94 GLY A CA 1
ATOM 730 C C . GLY A 1 94 ? 4.136 -14.655 -0.795 1.00 85.62 94 GLY A C 1
ATOM 731 O O . GLY A 1 94 ? 4.098 -14.616 -2.027 1.00 85.62 94 GLY A O 1
ATOM 732 N N . GLY A 1 95 ? 3.818 -13.610 -0.040 1.00 85.94 95 GLY A N 1
ATOM 733 C CA . GLY A 1 95 ? 3.379 -12.335 -0.586 1.00 85.94 95 GLY A CA 1
ATOM 734 C C . GLY A 1 95 ? 3.205 -11.281 0.501 1.00 85.94 95 GLY A C 1
ATOM 735 O O . GLY A 1 95 ? 3.727 -11.417 1.606 1.00 85.94 95 GLY A O 1
ATOM 736 N N . ALA A 1 96 ? 2.454 -10.233 0.179 1.00 85.06 96 ALA A N 1
ATOM 737 C CA . ALA A 1 96 ? 2.102 -9.162 1.101 1.00 85.06 96 ALA A CA 1
ATOM 738 C C . ALA A 1 96 ? 0.599 -8.895 1.030 1.00 85.06 96 ALA A C 1
ATOM 740 O O . ALA A 1 96 ? 0.001 -8.958 -0.043 1.00 85.06 96 ALA A O 1
ATOM 741 N N . VAL A 1 97 ? 0.017 -8.564 2.178 1.00 86.44 97 VAL A N 1
ATOM 742 C CA . VAL A 1 97 ? -1.372 -8.119 2.292 1.00 86.44 97 VAL A CA 1
ATOM 743 C C . VAL A 1 97 ? -1.366 -6.603 2.420 1.00 86.44 97 VAL A C 1
ATOM 745 O O . VAL A 1 97 ? -0.595 -6.050 3.205 1.00 86.44 97 VAL A O 1
ATOM 748 N N . TRP A 1 98 ? -2.199 -5.945 1.621 1.00 88.25 98 TRP A N 1
ATOM 749 C CA . TRP A 1 98 ? -2.360 -4.499 1.619 1.00 88.25 98 TRP A CA 1
ATOM 750 C C . TRP A 1 98 ? -3.815 -4.185 1.910 1.00 88.25 98 TRP A C 1
ATOM 752 O O . TRP A 1 98 ? -4.681 -4.670 1.198 1.00 88.25 98 TRP A O 1
ATOM 762 N N . ASP A 1 99 ? -4.055 -3.359 2.923 1.00 91.81 99 ASP A N 1
ATOM 763 C CA . ASP A 1 99 ? -5.363 -2.762 3.169 1.00 91.81 99 ASP A CA 1
ATOM 764 C C . ASP A 1 99 ? -5.354 -1.338 2.609 1.00 91.81 99 ASP A C 1
ATOM 766 O O . ASP A 1 99 ? -4.732 -0.433 3.183 1.00 91.81 99 ASP A O 1
ATOM 770 N N . VAL A 1 100 ? -6.029 -1.123 1.477 1.00 92.81 100 VAL A N 1
ATOM 771 C CA . VAL A 1 100 ? -6.050 0.191 0.818 1.00 92.81 100 VAL A CA 1
ATOM 772 C C . VAL A 1 100 ? -7.368 0.904 1.090 1.00 92.81 100 VAL A C 1
ATOM 774 O O . VAL A 1 100 ? -8.444 0.440 0.721 1.00 92.81 100 VAL A O 1
ATOM 777 N N . PHE A 1 101 ? -7.295 2.080 1.714 1.00 94.06 101 PHE A N 1
ATOM 778 C CA . PHE A 1 101 ? -8.468 2.905 2.007 1.00 94.06 101 PHE A CA 1
ATOM 779 C C . PHE A 1 101 ? -8.654 4.013 0.974 1.00 94.06 101 PHE A C 1
ATOM 781 O O . PHE A 1 101 ? -7.702 4.667 0.545 1.00 94.06 101 PHE A O 1
ATOM 788 N N . MET A 1 102 ? -9.910 4.295 0.632 1.00 94.50 102 MET A N 1
ATOM 789 C CA . MET A 1 102 ? -10.237 5.394 -0.269 1.00 94.50 102 MET A CA 1
ATOM 790 C C . MET A 1 102 ? -9.938 6.750 0.371 1.00 94.50 102 MET A C 1
ATOM 792 O O . MET A 1 102 ? -10.269 7.011 1.530 1.00 94.50 102 MET A O 1
ATOM 796 N N . ARG A 1 103 ? -9.388 7.672 -0.428 1.00 92.50 103 ARG A N 1
ATOM 797 C CA . ARG A 1 103 ? -9.053 9.036 0.017 1.00 92.50 103 ARG A CA 1
ATOM 798 C C . ARG A 1 103 ? -10.242 9.765 0.650 1.00 92.50 103 ARG A C 1
ATOM 800 O O . ARG A 1 103 ? -10.071 10.504 1.617 1.00 92.50 103 ARG A O 1
ATOM 807 N N . GLN A 1 104 ? -11.444 9.556 0.118 1.00 94.56 104 GLN A N 1
ATOM 808 C CA . GLN A 1 104 ? -12.674 10.178 0.619 1.00 94.56 104 GLN A CA 1
ATOM 809 C C . GLN A 1 104 ? -13.033 9.757 2.053 1.00 94.56 104 GLN A C 1
ATOM 811 O O . GLN A 1 104 ? -13.692 10.509 2.770 1.00 94.56 104 GLN A O 1
ATOM 816 N N . ASP A 1 105 ? -12.563 8.591 2.499 1.00 95.31 105 ASP A N 1
ATOM 817 C CA . ASP A 1 105 ? -12.854 8.050 3.824 1.00 95.31 105 ASP A CA 1
ATOM 818 C C . ASP A 1 105 ? -11.841 8.489 4.888 1.00 95.31 105 ASP A C 1
ATOM 820 O O . ASP A 1 105 ? -12.087 8.323 6.085 1.00 95.31 105 ASP A O 1
ATOM 824 N N . VAL A 1 106 ? -10.749 9.150 4.491 1.00 93.19 106 VAL A N 1
ATOM 825 C CA . VAL A 1 106 ? -9.699 9.648 5.395 1.00 93.19 106 VAL A CA 1
ATOM 826 C C . VAL A 1 106 ? -10.251 10.479 6.571 1.00 93.19 106 VAL A C 1
ATOM 828 O O . VAL A 1 106 ? -9.821 10.248 7.706 1.00 93.19 106 VAL A O 1
ATOM 831 N N . PRO A 1 107 ? -11.216 11.411 6.404 1.00 94.00 107 PRO A N 1
ATOM 832 C CA . PRO A 1 107 ? -11.776 12.151 7.539 1.00 94.00 107 PRO A CA 1
ATOM 833 C C . PRO A 1 107 ? -12.481 11.247 8.563 1.00 94.00 107 PRO A C 1
ATOM 835 O O . PRO A 1 107 ? -12.323 11.424 9.776 1.00 94.00 107 PRO A O 1
ATOM 838 N N . LYS A 1 108 ? -13.238 10.253 8.087 1.00 95.12 108 LYS A N 1
ATOM 839 C CA . LYS A 1 108 ? -13.934 9.278 8.937 1.00 95.12 108 LYS A CA 1
ATOM 840 C C . LYS A 1 108 ? -12.940 8.331 9.614 1.00 95.12 108 LYS A C 1
ATOM 842 O O . LYS A 1 108 ? -13.109 8.044 10.799 1.00 95.12 108 LYS A O 1
ATOM 847 N N . LEU A 1 109 ? -11.889 7.923 8.901 1.00 93.44 109 LEU A N 1
ATOM 848 C CA . LEU A 1 109 ? -10.807 7.091 9.419 1.00 93.44 109 LEU A CA 1
ATOM 849 C C . LEU A 1 109 ? -10.067 7.797 10.562 1.00 93.44 109 LEU A C 1
ATOM 851 O O . LEU A 1 109 ? -9.982 7.258 11.662 1.00 93.44 109 LEU A O 1
ATOM 855 N N . ARG A 1 110 ? -9.655 9.059 10.375 1.00 92.81 110 ARG A N 1
ATOM 856 C CA . ARG A 1 110 ? -9.056 9.878 11.450 1.00 92.81 110 ARG A CA 1
ATOM 857 C C . ARG A 1 110 ? -9.973 9.993 12.665 1.00 92.81 110 ARG A C 1
ATOM 859 O O . ARG A 1 110 ? -9.507 9.928 13.804 1.00 92.81 110 ARG A O 1
ATOM 866 N N . LYS A 1 111 ? -11.280 10.175 12.442 1.00 92.50 111 LYS A N 1
ATOM 867 C CA . LYS A 1 111 ? -12.271 10.225 13.526 1.00 92.50 111 LYS A CA 1
ATOM 868 C C . LYS A 1 111 ? -12.316 8.902 14.291 1.00 92.50 111 LYS A C 1
ATOM 870 O O . LYS A 1 111 ? -12.299 8.933 15.517 1.00 92.50 111 LYS A O 1
ATOM 875 N N . PHE A 1 112 ? -12.337 7.769 13.592 1.00 93.56 112 PHE A N 1
ATOM 876 C CA . PHE A 1 112 ? -12.285 6.444 14.209 1.00 93.56 112 PHE A CA 1
ATOM 877 C C . PHE A 1 112 ? -10.998 6.239 15.022 1.00 93.56 112 PHE A C 1
ATOM 879 O O . PHE A 1 112 ? -11.077 5.890 16.197 1.00 93.56 112 PHE A O 1
ATOM 886 N N . MET A 1 113 ? -9.828 6.552 14.455 1.00 92.19 113 MET A N 1
ATOM 887 C CA . MET A 1 113 ? -8.536 6.397 15.138 1.00 92.19 113 MET A CA 1
ATOM 888 C C . MET A 1 113 ? -8.459 7.210 16.437 1.00 92.19 113 MET A C 1
ATOM 890 O O . MET A 1 113 ? -8.045 6.694 17.468 1.00 92.19 113 MET A O 1
ATOM 894 N N . ARG A 1 114 ? -8.946 8.459 16.430 1.00 90.56 114 ARG A N 1
ATOM 895 C CA . ARG A 1 114 ? -8.987 9.312 17.635 1.00 90.56 114 ARG A CA 1
ATOM 896 C C . ARG A 1 114 ? -9.944 8.801 18.716 1.00 90.56 114 ARG A C 1
ATOM 898 O O . ARG A 1 114 ? -9.743 9.099 19.892 1.00 90.56 114 ARG A O 1
ATOM 905 N N . GLN A 1 115 ? -11.000 8.089 18.321 1.00 90.31 115 GLN A N 1
ATOM 906 C CA . GLN A 1 115 ? -12.001 7.518 19.228 1.00 90.31 115 GLN A CA 1
ATOM 907 C C . GLN A 1 115 ? -11.580 6.143 19.770 1.00 90.31 115 GLN A C 1
ATOM 909 O O . GLN A 1 115 ? -11.971 5.775 20.877 1.00 90.31 115 GLN A O 1
ATOM 914 N N . SER A 1 116 ? -10.778 5.394 19.015 1.00 88.31 116 SER A N 1
ATOM 915 C CA . SER A 1 116 ? -10.301 4.068 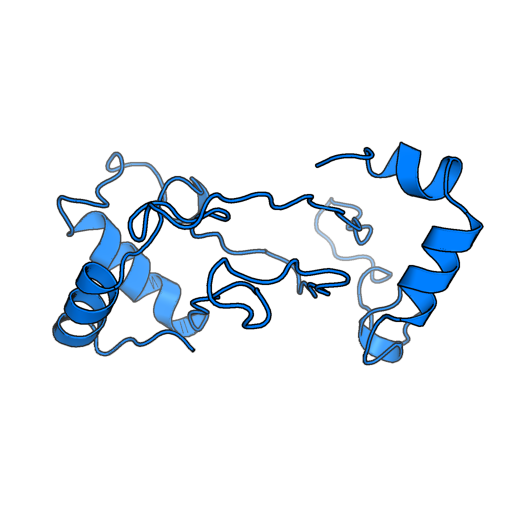19.398 1.00 88.31 116 SER A CA 1
ATOM 916 C C . SER A 1 116 ? -9.242 4.157 20.491 1.00 88.31 116 SER A C 1
ATOM 918 O O . SER A 1 116 ? -8.199 4.776 20.304 1.00 88.31 116 SER A O 1
ATOM 920 N N . LYS A 1 117 ? -9.455 3.475 21.622 1.00 85.38 117 LYS A N 1
ATOM 921 C CA . LYS A 1 117 ? -8.447 3.384 22.695 1.00 85.38 117 LYS A CA 1
ATOM 922 C C . LYS A 1 117 ? -7.130 2.760 22.212 1.00 85.38 117 LYS A C 1
ATOM 924 O O . LYS A 1 117 ? -6.087 3.124 22.741 1.00 85.38 117 LYS A O 1
ATOM 929 N N . ALA A 1 118 ? -7.190 1.870 21.217 1.00 84.06 118 ALA A N 1
ATOM 930 C CA . ALA A 1 118 ? -6.037 1.159 20.665 1.00 84.06 118 ALA A CA 1
ATOM 931 C C . ALA A 1 118 ? -5.215 1.993 19.664 1.00 84.06 118 ALA A C 1
ATOM 933 O O . ALA A 1 118 ? -4.042 1.705 19.465 1.00 84.06 118 ALA A O 1
ATOM 934 N N . LEU A 1 119 ? -5.816 3.016 19.044 1.00 83.50 119 LEU A N 1
ATOM 935 C CA . LEU A 1 119 ? -5.187 3.845 18.000 1.00 83.50 119 LEU A CA 1
ATOM 936 C C . LEU A 1 119 ? -5.026 5.316 18.415 1.00 83.50 119 LEU A C 1
ATOM 938 O O . LEU A 1 119 ? -4.728 6.183 17.591 1.00 83.50 119 LEU A O 1
ATOM 942 N N . ARG A 1 120 ? -5.308 5.629 19.683 1.00 76.69 120 ARG A N 1
ATOM 943 C CA . ARG A 1 120 ? -5.379 7.007 20.159 1.00 76.69 120 ARG A CA 1
ATOM 944 C C . ARG A 1 120 ? -3.984 7.616 20.250 1.00 76.69 120 ARG A C 1
ATOM 946 O O . ARG A 1 120 ? -3.249 7.357 21.200 1.00 76.69 120 ARG A O 1
ATOM 953 N N . THR A 1 121 ? -3.682 8.513 19.322 1.00 74.44 121 THR A N 1
ATOM 954 C CA . THR A 1 121 ? -2.538 9.426 19.401 1.00 74.44 121 THR A CA 1
ATOM 955 C C . THR A 1 121 ? -2.848 10.635 20.286 1.00 74.44 121 THR A C 1
ATOM 957 O O . THR A 1 121 ? -3.988 10.858 20.714 1.00 74.44 121 THR A O 1
ATOM 960 N N . GLY A 1 122 ? -1.824 11.432 20.608 1.00 72.62 122 GLY A N 1
ATOM 961 C CA . GLY A 1 122 ? -2.015 12.695 21.325 1.00 72.62 122 GLY A CA 1
ATOM 962 C C . GLY A 1 122 ? -3.008 13.609 20.592 1.00 72.62 122 GLY A C 1
ATOM 963 O O . GLY A 1 122 ? -3.020 13.657 19.366 1.00 72.62 122 GLY A O 1
ATOM 964 N N . LYS A 1 123 ? -3.836 14.365 21.333 1.00 70.50 123 LYS A N 1
ATOM 965 C CA . LYS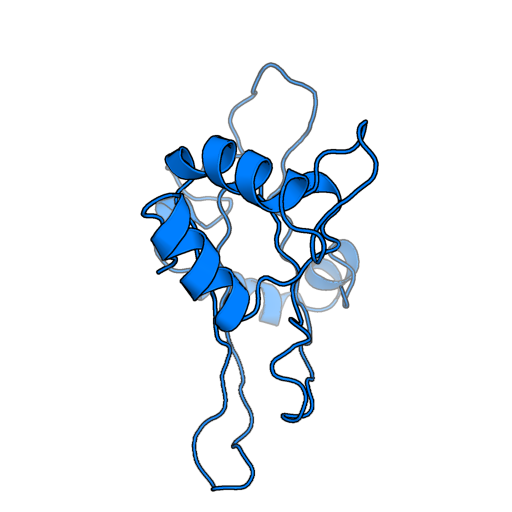 A 1 123 ? -4.943 15.177 20.773 1.00 70.50 123 LYS A CA 1
ATOM 966 C C . LYS A 1 123 ? -4.526 16.146 19.655 1.00 70.50 123 LYS A C 1
ATOM 968 O O . LYS A 1 123 ? -5.367 16.528 18.849 1.00 70.50 123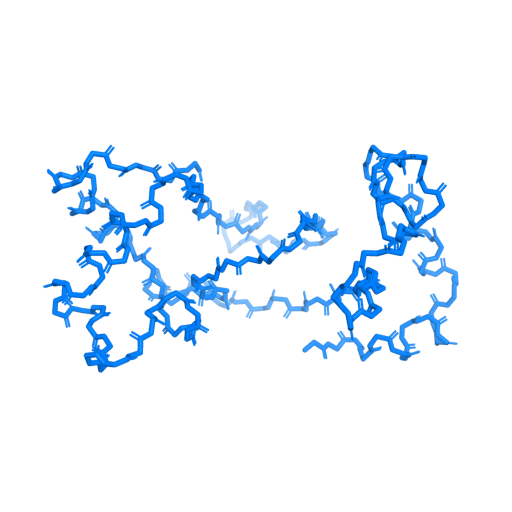 LYS A O 1
ATOM 973 N N . THR A 1 124 ? -3.263 16.558 19.630 1.00 75.62 124 THR A N 1
ATOM 974 C CA . THR A 1 124 ? -2.715 17.542 18.691 1.00 75.62 124 THR A CA 1
ATOM 975 C C . THR A 1 124 ? -2.095 16.931 17.437 1.00 75.62 124 THR A C 1
ATOM 977 O O . THR A 1 124 ? -1.817 17.670 16.498 1.00 75.62 124 THR A O 1
ATOM 980 N N . LYS A 1 125 ? -1.877 15.613 17.391 1.00 81.94 125 LYS A N 1
ATOM 981 C CA . LYS A 1 125 ? -1.172 14.966 16.284 1.00 81.94 125 LYS A CA 1
ATOM 982 C C . LYS A 1 125 ? -2.139 14.225 15.358 1.00 81.94 125 LYS A C 1
ATOM 984 O O . LYS A 1 125 ? -3.154 13.674 15.794 1.00 81.94 125 LYS A O 1
ATOM 989 N N . ASP A 1 126 ? -1.856 14.244 14.059 1.00 86.44 126 ASP A N 1
ATOM 990 C CA . ASP A 1 126 ? -2.647 13.507 13.073 1.00 86.44 126 ASP A CA 1
ATOM 991 C C . ASP A 1 126 ? -2.202 12.032 13.043 1.00 86.44 126 ASP A C 1
ATOM 993 O O . ASP A 1 126 ? -1.046 11.745 12.727 1.00 86.44 126 ASP A O 1
ATOM 997 N N . PRO A 1 127 ? -3.100 11.086 13.383 1.00 87.69 127 PRO A N 1
ATOM 998 C CA . PRO A 1 127 ? -2.742 9.679 13.547 1.00 87.69 127 PRO A CA 1
ATOM 999 C C . PRO A 1 127 ? -2.271 8.988 12.259 1.00 87.69 127 PRO A C 1
ATOM 1001 O O . PRO A 1 127 ? -1.626 7.947 12.349 1.00 87.69 127 PRO A O 1
ATOM 1004 N N . ILE A 1 128 ? -2.578 9.542 11.079 1.00 88.44 128 ILE A N 1
ATOM 1005 C CA . ILE A 1 128 ? -2.144 8.976 9.790 1.00 88.44 128 ILE A CA 1
ATOM 1006 C C . ILE A 1 128 ? -0.758 9.505 9.405 1.00 88.44 128 ILE A C 1
ATOM 1008 O O . ILE A 1 128 ? 0.092 8.745 8.953 1.00 88.44 128 ILE A O 1
ATOM 1012 N N . THR A 1 129 ? -0.493 10.799 9.611 1.00 84.31 129 THR A N 1
ATOM 1013 C CA . THR A 1 129 ? 0.812 11.395 9.266 1.00 84.31 129 THR A CA 1
ATOM 1014 C C . THR A 1 129 ? 1.928 10.937 10.194 1.00 84.31 129 THR A C 1
ATOM 1016 O O . THR A 1 129 ? 3.089 10.982 9.814 1.00 84.31 129 THR A O 1
ATOM 1019 N N . GLU A 1 130 ? 1.591 10.504 11.411 1.00 83.81 130 GLU A N 1
ATOM 1020 C CA . GLU A 1 130 ? 2.565 9.903 12.323 1.00 83.81 130 GLU A CA 1
ATOM 1021 C C . GLU A 1 130 ? 3.105 8.554 11.838 1.00 83.81 130 GLU A C 1
ATOM 1023 O O . GLU A 1 130 ? 4.141 8.121 12.335 1.00 83.81 130 GLU A O 1
ATOM 1028 N N . GLN A 1 131 ? 2.396 7.874 10.927 1.00 84.88 131 GLN A N 1
ATOM 1029 C CA . GLN A 1 131 ? 2.772 6.555 10.411 1.00 84.88 131 GLN A CA 1
ATOM 1030 C C . GLN A 1 131 ? 3.099 5.553 11.530 1.00 84.88 131 GLN A C 1
ATOM 1032 O O . GLN A 1 131 ? 4.033 4.764 11.425 1.00 84.88 131 GLN A O 1
ATOM 1037 N N . SER A 1 132 ? 2.353 5.604 12.638 1.00 84.38 132 SER A N 1
ATOM 1038 C CA . SER A 1 132 ? 2.656 4.879 13.881 1.00 84.38 132 SER A CA 1
ATOM 1039 C C . SER A 1 132 ? 1.767 3.649 14.112 1.00 84.38 132 SER A C 1
ATOM 1041 O O . SER A 1 132 ? 2.086 2.816 14.962 1.00 84.38 132 SER A O 1
ATOM 1043 N N . HIS A 1 133 ? 0.715 3.469 13.308 1.00 85.94 133 HIS A N 1
ATOM 1044 C CA . HIS A 1 133 ? -0.321 2.461 13.542 1.00 85.94 133 HIS A CA 1
ATOM 1045 C C . HIS A 1 133 ? -0.461 1.463 12.397 1.00 85.94 133 HIS A C 1
ATOM 1047 O O . HIS A 1 133 ? -0.374 1.823 11.227 1.00 85.94 133 HIS A O 1
ATOM 1053 N N . TYR A 1 134 ? -0.768 0.219 12.752 1.00 87.25 134 TYR A N 1
ATOM 1054 C CA . TYR A 1 134 ? -1.334 -0.782 11.855 1.00 87.25 134 TYR A CA 1
ATOM 1055 C C . TYR A 1 134 ? -2.792 -1.020 12.262 1.00 87.25 134 TYR A C 1
ATOM 1057 O O . TYR A 1 134 ? -3.093 -1.059 13.458 1.00 87.25 134 TYR A O 1
ATOM 1065 N N . ILE A 1 135 ? -3.702 -1.136 11.294 1.00 88.94 135 ILE A N 1
ATOM 1066 C CA . ILE A 1 135 ? -5.113 -1.427 11.566 1.00 88.94 135 ILE A CA 1
ATOM 1067 C C . ILE A 1 135 ? -5.295 -2.939 11.425 1.00 88.94 135 ILE A C 1
ATOM 1069 O O . ILE A 1 135 ? -5.331 -3.451 10.317 1.00 88.94 135 ILE A O 1
ATOM 1073 N N . SER A 1 136 ? -5.383 -3.652 12.549 1.00 88.44 136 SER A N 1
ATOM 1074 C CA . SER A 1 136 ? -5.624 -5.099 12.545 1.00 88.44 136 SER A CA 1
ATOM 1075 C C . SER A 1 136 ? -7.022 -5.451 12.025 1.00 88.44 136 SER A C 1
ATOM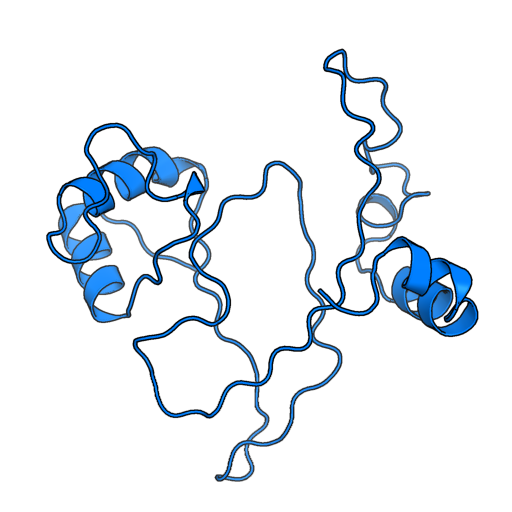 1077 O O . SER A 1 136 ? -7.922 -4.609 12.017 1.00 88.44 136 SER A O 1
ATOM 1079 N N . SER A 1 137 ? -7.239 -6.722 11.677 1.00 89.00 137 SER A N 1
ATOM 1080 C CA . SER A 1 137 ? -8.532 -7.230 11.197 1.00 89.00 137 SER A CA 1
ATOM 1081 C C . SER A 1 137 ? -9.697 -6.909 12.145 1.00 89.00 137 SER A C 1
ATOM 1083 O O . SER A 1 137 ? -10.744 -6.457 11.690 1.00 89.00 137 SER A O 1
ATOM 1085 N N . ASP A 1 138 ? -9.503 -7.018 13.463 1.00 90.62 138 ASP A N 1
ATOM 1086 C CA . ASP A 1 138 ? -10.529 -6.645 14.452 1.00 90.62 138 ASP A CA 1
ATOM 1087 C C . ASP A 1 138 ? -10.896 -5.156 14.382 1.00 90.62 138 ASP A C 1
ATOM 1089 O O . ASP A 1 138 ? -12.061 -4.768 14.504 1.00 90.62 138 ASP A O 1
ATOM 1093 N N . LEU A 1 139 ? -9.896 -4.297 14.165 1.00 92.00 139 LEU A N 1
ATOM 1094 C CA . LEU A 1 139 ? -10.103 -2.861 14.020 1.00 92.00 139 LEU A CA 1
ATOM 1095 C C . LEU A 1 139 ? -10.742 -2.515 12.673 1.00 92.00 139 LEU A C 1
ATOM 1097 O O . LEU A 1 139 ? -11.509 -1.555 12.621 1.00 92.00 139 LEU A O 1
ATOM 1101 N N . ILE A 1 140 ? -10.480 -3.291 11.617 1.00 92.88 140 ILE A N 1
ATOM 1102 C CA . ILE A 1 140 ? -11.175 -3.178 10.327 1.00 92.88 140 ILE A CA 1
ATOM 1103 C C . ILE A 1 140 ? -12.660 -3.516 10.499 1.00 92.88 140 ILE A C 1
ATOM 1105 O O . ILE A 1 140 ? -13.506 -2.747 10.044 1.00 92.88 140 ILE A O 1
ATOM 1109 N N . CYS A 1 141 ? -12.994 -4.594 11.216 1.00 93.75 141 CYS A N 1
ATOM 1110 C CA . CYS A 1 141 ? -14.384 -4.933 11.537 1.00 93.75 141 CYS A CA 1
ATOM 1111 C C . CYS A 1 141 ? -15.069 -3.799 12.318 1.00 93.75 141 CYS A C 1
ATOM 1113 O O . CYS A 1 141 ? -16.118 -3.304 11.912 1.00 93.75 141 CYS A O 1
ATOM 1115 N N . ALA A 1 142 ? -14.430 -3.287 13.374 1.00 93.88 142 ALA A N 1
ATOM 1116 C CA . ALA A 1 142 ? -14.976 -2.172 14.152 1.00 93.88 142 ALA A CA 1
ATOM 1117 C C . ALA A 1 142 ? -15.106 -0.866 13.340 1.00 93.88 142 ALA A C 1
ATOM 1119 O O . ALA A 1 142 ? -16.030 -0.069 13.551 1.00 93.88 142 ALA A O 1
ATOM 1120 N N . LEU A 1 143 ? -14.183 -0.613 12.410 1.00 94.81 143 LEU A N 1
ATOM 1121 C CA . LEU A 1 143 ? -14.242 0.522 11.493 1.00 94.81 143 LEU A CA 1
ATOM 1122 C C . LEU A 1 143 ? -15.431 0.387 10.536 1.00 94.81 143 LEU A C 1
ATOM 1124 O O . LEU A 1 143 ? -16.168 1.358 10.340 1.00 94.81 143 LEU A O 1
ATOM 1128 N N . HIS A 1 144 ? -15.643 -0.806 9.985 1.00 95.56 144 HIS A N 1
ATOM 1129 C CA . HIS A 1 144 ? -16.791 -1.105 9.142 1.00 95.56 144 HIS A CA 1
ATOM 1130 C C . HIS A 1 144 ? -18.103 -0.895 9.897 1.00 95.56 144 HIS A C 1
ATOM 1132 O O . HIS A 1 144 ? -18.953 -0.136 9.440 1.00 95.56 144 HIS A O 1
ATOM 1138 N N . ASP A 1 145 ? -18.242 -1.476 11.084 1.00 95.94 145 ASP A N 1
ATOM 1139 C CA . ASP A 1 145 ? -19.498 -1.423 11.832 1.00 95.94 145 ASP A CA 1
ATOM 1140 C C . ASP A 1 145 ? -19.833 0.001 12.298 1.00 95.94 145 ASP A C 1
ATOM 1142 O O . ASP A 1 145 ? -20.995 0.399 12.344 1.00 95.94 145 ASP A O 1
ATOM 1146 N N . SER A 1 146 ? -18.814 0.811 12.606 1.00 95.12 146 SER A N 1
ATOM 1147 C CA . SER A 1 146 ? -19.015 2.169 13.124 1.00 95.12 146 SER A CA 1
ATOM 1148 C C . SER A 1 146 ? -19.048 3.274 12.063 1.00 95.12 146 SER A C 1
ATOM 1150 O O . SER A 1 146 ? -19.607 4.345 12.329 1.00 95.12 146 SER A O 1
ATOM 1152 N N . LYS A 1 147 ? -18.406 3.083 10.901 1.00 94.00 147 LYS A N 1
ATOM 1153 C CA . LYS A 1 147 ? -18.259 4.112 9.848 1.00 94.00 147 LYS A CA 1
ATOM 1154 C C . LYS A 1 147 ? -18.680 3.652 8.450 1.00 94.00 147 LYS A C 1
ATOM 1156 O O . LYS A 1 147 ? -18.721 4.499 7.556 1.00 94.00 147 LYS A O 1
ATOM 1161 N N . GLY A 1 148 ? -18.972 2.366 8.255 1.00 95.19 148 GLY A N 1
ATOM 1162 C CA . GLY A 1 148 ? -19.313 1.776 6.958 1.00 95.19 148 GLY A CA 1
ATOM 1163 C C . GLY A 1 148 ? -18.143 1.718 5.974 1.00 95.19 148 GLY A C 1
ATOM 1164 O O . GLY A 1 148 ? -18.372 1.719 4.771 1.00 95.19 148 GLY A O 1
ATOM 1165 N N . ILE A 1 149 ? -16.896 1.736 6.460 1.00 94.88 149 ILE A N 1
ATOM 1166 C CA . ILE A 1 149 ? -15.689 1.769 5.617 1.00 94.88 149 ILE A CA 1
ATOM 1167 C C . ILE A 1 149 ? -15.069 0.378 5.565 1.00 94.88 149 ILE A C 1
ATOM 1169 O O . ILE A 1 149 ? -14.901 -0.254 6.606 1.00 94.88 149 ILE A O 1
ATOM 1173 N N . ARG A 1 150 ? -14.674 -0.061 4.368 1.00 93.44 150 ARG A N 1
ATOM 1174 C CA . ARG A 1 150 ? -13.853 -1.258 4.162 1.00 93.44 150 ARG A CA 1
ATOM 1175 C C . ARG A 1 150 ? -12.624 -0.909 3.322 1.00 93.44 150 ARG A C 1
ATOM 1177 O O . ARG A 1 150 ? -12.764 -0.096 2.405 1.00 93.44 150 ARG A O 1
ATOM 1184 N N . PRO A 1 151 ? -11.449 -1.472 3.641 1.00 93.75 151 PRO A N 1
ATOM 1185 C CA . PRO A 1 151 ? -10.326 -1.445 2.719 1.00 93.75 151 PRO A CA 1
ATOM 1186 C C . PRO A 1 151 ? -10.596 -2.356 1.514 1.00 93.75 151 PRO A C 1
ATOM 1188 O O . PRO A 1 151 ? -11.501 -3.197 1.551 1.00 93.75 151 PRO A O 1
ATOM 1191 N N . TYR A 1 152 ? -9.814 -2.140 0.460 1.00 91.81 152 TYR A N 1
ATOM 1192 C CA . TYR A 1 152 ? -9.658 -3.046 -0.678 1.00 91.81 152 TYR A CA 1
ATOM 1193 C C . TYR A 1 152 ? -8.487 -3.983 -0.434 1.00 91.81 152 TYR A C 1
ATOM 1195 O O . TYR A 1 152 ? -7.495 -3.482 0.152 1.00 91.81 152 TYR A O 1
#

Radius of gyration: 18.51 Å; chains: 1; bounding box: 46×52×44 Å

Foldseek 3Di:
DPPAQVCCCVPPVPVVVVVLVPDPPNLDTHPPRVNPCLPPPDPDDDSPDPRDDDDDDDDDPPDLQDDPFFQADDPDDDDDDDPDFDADPVRHTDDDDDFAWDPVCLVVVQVLLCVDPVNNDDPPDRSHHVRPHDQGPVNQVVSCVPPVTGTD